Protein AF-A0A969X6Y1-F1 (afdb_monomer_lite)

Structure (mmCIF, N/CA/C/O backbone):
data_AF-A0A969X6Y1-F1
#
_entry.id   AF-A0A969X6Y1-F1
#
loop_
_atom_site.group_PDB
_atom_site.id
_atom_site.type_symbol
_atom_site.label_atom_id
_atom_site.label_alt_id
_atom_site.label_comp_id
_atom_site.label_asym_id
_atom_site.label_entity_id
_atom_site.label_seq_id
_atom_site.pdbx_PDB_ins_code
_atom_site.Cartn_x
_atom_site.Cartn_y
_atom_site.Cartn_z
_atom_site.occupancy
_atom_site.B_iso_or_equiv
_atom_site.auth_seq_id
_atom_site.auth_comp_id
_atom_site.auth_asym_id
_atom_site.auth_atom_id
_atom_site.pdbx_PDB_model_num
ATOM 1 N N . MET A 1 1 ? -9.456 4.196 37.568 1.00 66.25 1 MET A N 1
ATOM 2 C CA . MET A 1 1 ? -10.416 4.168 36.440 1.00 66.25 1 MET A CA 1
ATOM 3 C C . MET A 1 1 ? -9.654 4.450 35.156 1.00 66.25 1 MET A C 1
ATOM 5 O O . MET A 1 1 ? -9.086 5.529 35.035 1.00 66.25 1 MET A O 1
ATOM 9 N N . THR A 1 2 ? -9.570 3.490 34.239 1.00 82.75 2 THR A N 1
ATOM 10 C CA . THR A 1 2 ? -8.927 3.679 32.929 1.00 82.75 2 THR A CA 1
ATOM 11 C C . THR A 1 2 ? -9.915 4.337 31.959 1.00 82.75 2 THR A C 1
ATOM 13 O O . THR A 1 2 ? -11.101 4.008 31.952 1.00 82.75 2 THR A O 1
ATOM 16 N N . LYS A 1 3 ? -9.461 5.317 31.166 1.00 90.94 3 LYS A N 1
ATOM 17 C CA . LYS A 1 3 ? -10.311 5.968 30.153 1.00 90.94 3 LYS A CA 1
ATOM 18 C C . LYS A 1 3 ? -10.530 5.006 28.985 1.00 90.94 3 LYS A C 1
ATOM 20 O O . LYS A 1 3 ? -9.576 4.391 28.515 1.00 90.94 3 LYS A O 1
ATOM 25 N N . ARG A 1 4 ? -11.768 4.901 28.490 1.00 94.31 4 ARG A N 1
ATOM 26 C CA . ARG A 1 4 ? -12.043 4.148 27.259 1.00 94.31 4 ARG A CA 1
ATOM 27 C C . ARG A 1 4 ? -11.536 4.943 26.063 1.00 94.31 4 ARG A C 1
ATOM 29 O O . ARG A 1 4 ? -11.942 6.087 25.876 1.00 94.31 4 ARG A O 1
ATOM 36 N N . VAL A 1 5 ? -10.691 4.317 25.257 1.00 95.19 5 VAL A N 1
ATOM 37 C CA . VAL A 1 5 ? -10.186 4.870 23.999 1.00 95.19 5 VAL A CA 1
ATOM 38 C C . VAL A 1 5 ? -10.756 4.037 22.859 1.00 95.19 5 VAL A C 1
ATOM 40 O O . VAL A 1 5 ? -10.808 2.812 22.956 1.00 95.19 5 VAL A O 1
ATOM 43 N N . VAL A 1 6 ? -11.216 4.702 21.802 1.00 96.69 6 VAL A N 1
ATOM 44 C CA . VAL A 1 6 ? -11.789 4.066 20.609 1.00 96.69 6 VAL A CA 1
ATOM 45 C C . VAL A 1 6 ? -11.204 4.690 19.348 1.00 96.69 6 VAL A C 1
ATOM 47 O O . VAL A 1 6 ? -10.781 5.845 19.360 1.00 96.69 6 VAL A O 1
ATOM 50 N N . ILE A 1 7 ? -11.208 3.928 18.256 1.00 95.94 7 ILE A N 1
ATOM 51 C CA . ILE A 1 7 ? -10.823 4.409 16.927 1.00 95.94 7 ILE A CA 1
ATOM 52 C C . ILE A 1 7 ? -12.077 4.967 16.248 1.00 95.94 7 ILE A C 1
ATOM 54 O O . ILE A 1 7 ? -13.031 4.231 16.006 1.00 95.94 7 ILE A O 1
ATOM 58 N N . THR A 1 8 ? -12.084 6.265 15.949 1.00 96.69 8 THR A N 1
ATOM 59 C CA . THR A 1 8 ? -13.216 6.962 15.307 1.00 96.69 8 THR A CA 1
ATOM 60 C C . THR A 1 8 ? -13.051 7.130 13.796 1.00 96.69 8 THR A C 1
ATOM 62 O O . THR A 1 8 ? -14.011 7.468 13.105 1.00 96.69 8 THR A O 1
ATOM 65 N N . GLY A 1 9 ? -11.859 6.869 13.256 1.00 94.88 9 GLY A N 1
ATOM 66 C CA . GLY A 1 9 ? -11.569 7.010 11.833 1.00 94.88 9 GLY A CA 1
ATOM 67 C C . GLY A 1 9 ? -10.329 6.232 11.405 1.00 94.88 9 GLY A C 1
ATOM 68 O O . GLY A 1 9 ? -9.445 5.959 12.211 1.00 94.88 9 GLY A O 1
ATOM 69 N N . LEU A 1 10 ? -10.290 5.876 10.118 1.00 94.06 10 LEU A N 1
ATOM 70 C CA . LEU A 1 10 ? -9.176 5.191 9.468 1.00 94.06 10 LEU A CA 1
ATOM 71 C C . LEU A 1 10 ? -9.006 5.740 8.045 1.00 94.06 10 LEU A C 1
ATOM 73 O O . LEU A 1 10 ? -9.972 5.774 7.276 1.00 94.06 10 LEU A O 1
ATOM 77 N N . GLY A 1 11 ? -7.778 6.126 7.705 1.00 92.38 11 GLY A N 1
ATOM 78 C CA . GLY A 1 11 ? -7.332 6.450 6.351 1.00 92.38 11 GLY A CA 1
ATOM 79 C C . GLY A 1 11 ? -6.195 5.513 5.954 1.00 92.38 11 GLY A C 1
ATOM 80 O O . GLY A 1 11 ? -5.349 5.193 6.785 1.00 92.38 11 GLY A O 1
ATOM 81 N N . VAL A 1 12 ? -6.210 5.027 4.712 1.00 92.81 12 VAL A N 1
ATOM 82 C CA . VAL A 1 12 ? -5.255 4.024 4.221 1.00 92.81 12 VAL A CA 1
ATOM 83 C C . VAL A 1 12 ? -4.891 4.338 2.775 1.00 92.81 12 VAL A C 1
ATOM 85 O O . VAL A 1 12 ? -5.770 4.636 1.972 1.00 92.81 12 VAL A O 1
ATOM 88 N N . ILE A 1 13 ? -3.605 4.251 2.447 1.00 93.44 13 ILE A N 1
ATOM 89 C CA . ILE A 1 13 ? -3.065 4.340 1.088 1.00 93.44 13 ILE A CA 1
ATOM 90 C C . ILE A 1 13 ? -2.155 3.129 0.920 1.00 93.44 13 ILE A C 1
ATOM 92 O O . ILE A 1 13 ? -1.137 3.026 1.603 1.00 93.44 13 ILE A O 1
ATOM 96 N N . THR A 1 14 ? -2.549 2.181 0.072 1.00 94.75 14 THR A N 1
ATOM 97 C CA . THR A 1 14 ? -1.819 0.919 -0.111 1.00 94.75 14 THR A CA 1
ATOM 98 C C . THR A 1 14 ? -1.791 0.492 -1.578 1.00 94.75 14 THR A C 1
ATOM 100 O O . THR A 1 14 ? -2.649 0.916 -2.352 1.00 94.75 14 THR A O 1
ATOM 103 N N . PRO A 1 15 ? -0.860 -0.398 -1.964 1.00 95.25 15 PRO A N 1
ATOM 104 C CA . PRO A 1 15 ? -0.797 -0.966 -3.316 1.00 95.25 15 PRO A CA 1
ATOM 105 C C . PRO A 1 15 ? -2.052 -1.745 -3.735 1.00 95.25 15 PRO A C 1
ATOM 107 O O . PRO A 1 15 ? -2.280 -1.954 -4.920 1.00 95.25 15 PRO A O 1
ATOM 110 N N . ILE A 1 16 ? -2.872 -2.169 -2.768 1.00 95.50 16 ILE A N 1
ATOM 111 C CA . ILE A 1 16 ? -4.105 -2.943 -2.987 1.00 95.50 16 ILE A CA 1
ATOM 112 C C . ILE A 1 16 ? -5.380 -2.101 -2.813 1.00 95.50 16 ILE A C 1
ATOM 114 O O . ILE A 1 16 ? -6.483 -2.642 -2.787 1.00 95.50 16 ILE A O 1
ATOM 118 N N . GLY A 1 17 ? -5.247 -0.782 -2.649 1.00 93.50 17 GLY A N 1
ATOM 119 C CA . GLY A 1 17 ? -6.387 0.122 -2.537 1.00 93.50 17 GLY A CA 1
ATOM 120 C C . GLY A 1 17 ? -6.051 1.470 -1.902 1.00 93.50 17 GLY A C 1
ATOM 121 O O . GLY A 1 17 ? -5.325 1.553 -0.903 1.00 93.50 17 GLY A O 1
ATOM 122 N N . LEU A 1 18 ? -6.635 2.524 -2.471 1.00 93.19 18 LEU A N 1
ATOM 123 C CA . LEU A 1 18 ? -6.651 3.873 -1.915 1.00 93.19 18 LEU A CA 1
ATOM 124 C C . LEU A 1 18 ? -7.949 4.105 -1.152 1.00 93.19 18 LEU A C 1
ATOM 126 O O . LEU A 1 18 ? -9.022 4.074 -1.738 1.00 93.19 18 LEU A O 1
ATOM 130 N N . GLY A 1 19 ? -7.850 4.389 0.140 1.00 92.62 19 GLY A N 1
ATOM 131 C CA . GLY A 1 19 ? -9.007 4.549 1.006 1.00 92.62 19 GLY A CA 1
ATOM 132 C C . GLY A 1 19 ? -9.480 3.234 1.623 1.00 92.62 19 GLY A C 1
ATOM 133 O O . GLY A 1 19 ? -9.116 2.126 1.230 1.00 92.62 19 GLY A O 1
ATOM 134 N N . LYS A 1 20 ? -10.302 3.370 2.668 1.00 94.44 20 LYS A N 1
ATOM 135 C CA . LYS A 1 20 ? -10.739 2.249 3.511 1.00 94.44 20 LYS A CA 1
ATOM 136 C C . LYS A 1 20 ? -11.580 1.207 2.767 1.00 94.44 20 LYS A C 1
ATOM 138 O O . LYS A 1 20 ? -11.512 0.032 3.114 1.00 94.44 20 LYS A O 1
ATOM 143 N N . LYS A 1 21 ? -12.399 1.615 1.788 1.00 94.81 21 LYS A N 1
ATOM 144 C CA . LYS A 1 21 ? -13.329 0.706 1.095 1.00 94.81 21 LYS A CA 1
ATOM 145 C C . LYS A 1 21 ? -12.570 -0.180 0.113 1.00 94.81 21 LYS A C 1
ATOM 147 O O . LYS A 1 21 ? -12.765 -1.391 0.091 1.00 94.81 21 LYS A O 1
ATOM 152 N N . GLU A 1 22 ? -11.695 0.444 -0.655 1.00 94.75 22 GLU A N 1
ATOM 153 C CA . GLU A 1 22 ? -10.856 -0.134 -1.690 1.00 94.75 22 GLU A CA 1
ATOM 154 C C . GLU A 1 22 ? -9.842 -1.076 -1.055 1.00 94.75 22 GLU A C 1
ATOM 156 O O . GLU A 1 22 ? -9.780 -2.239 -1.439 1.00 94.75 22 GLU A O 1
ATOM 161 N N . PHE A 1 23 ? -9.152 -0.622 -0.003 1.00 95.19 23 PHE A N 1
ATOM 162 C CA . PHE A 1 23 ? -8.253 -1.462 0.786 1.00 95.19 23 PHE A CA 1
ATOM 163 C C . PHE A 1 23 ? -8.969 -2.698 1.345 1.00 95.19 23 PHE A C 1
ATOM 165 O O . PHE A 1 23 ? -8.484 -3.817 1.200 1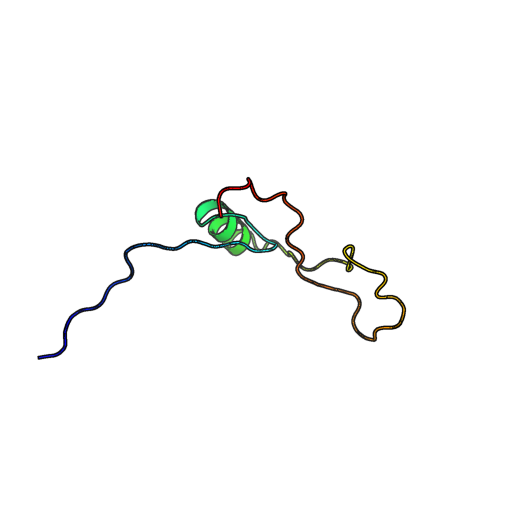.00 95.19 23 PHE A O 1
ATOM 172 N N . TRP A 1 24 ? -10.155 -2.522 1.940 1.00 96.88 24 TRP A N 1
ATOM 173 C CA . TRP A 1 24 ? -10.915 -3.644 2.495 1.00 96.88 24 TRP A CA 1
ATOM 174 C C . TRP A 1 24 ? -11.368 -4.637 1.422 1.00 96.88 24 TRP A C 1
ATOM 176 O O . TRP A 1 24 ? -11.337 -5.847 1.642 1.00 96.88 24 TRP A O 1
ATOM 186 N N . LYS A 1 25 ? -11.779 -4.145 0.250 1.00 97.44 25 LYS A N 1
ATOM 187 C CA . LYS A 1 25 ? -12.099 -4.998 -0.897 1.00 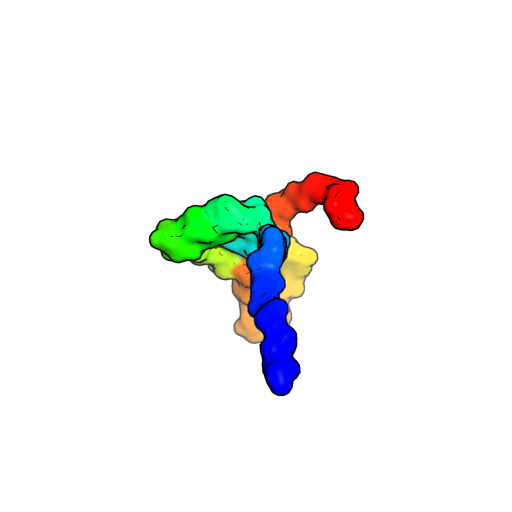97.44 25 LYS A CA 1
ATOM 188 C C . LYS A 1 25 ? -10.858 -5.760 -1.369 1.00 97.44 25 LYS A C 1
ATOM 190 O O . LYS A 1 25 ? -10.932 -6.974 -1.514 1.00 97.44 25 LYS A O 1
ATOM 195 N N . GLY A 1 26 ? -9.731 -5.070 -1.545 1.00 96.31 26 GLY A N 1
ATOM 196 C CA . GLY A 1 26 ? -8.471 -5.667 -1.985 1.00 96.31 26 GLY A CA 1
ATOM 197 C C . GLY A 1 26 ? -7.983 -6.772 -1.059 1.00 96.31 26 GLY A C 1
ATOM 198 O O . GLY A 1 26 ? -7.632 -7.851 -1.529 1.00 96.31 26 GLY A O 1
ATOM 199 N N . LEU A 1 27 ? -8.070 -6.549 0.253 1.00 96.62 27 LEU A N 1
ATOM 200 C CA . LEU A 1 27 ? -7.766 -7.568 1.255 1.00 96.62 27 LEU A CA 1
ATOM 201 C C . LEU A 1 27 ? -8.674 -8.796 1.140 1.00 96.62 27 LEU A C 1
ATOM 203 O O . LEU A 1 27 ? -8.177 -9.918 1.101 1.00 96.62 27 LEU A O 1
ATOM 207 N N . LYS A 1 28 ? -9.998 -8.598 1.094 1.00 98.12 28 LYS A N 1
ATOM 208 C CA . LYS A 1 28 ? -10.964 -9.709 1.039 1.00 98.12 28 LYS A CA 1
ATOM 209 C C . LYS A 1 28 ? -10.845 -10.541 -0.232 1.00 98.12 28 LYS A C 1
ATOM 211 O O . LYS A 1 28 ? -11.048 -11.747 -0.181 1.00 98.12 28 LYS A O 1
ATOM 216 N N . ASP A 1 29 ? -10.522 -9.896 -1.344 1.00 98.12 29 ASP A N 1
ATOM 217 C CA . ASP A 1 29 ? -10.389 -10.558 -2.639 1.00 98.12 29 ASP A CA 1
ATOM 218 C C . ASP A 1 29 ? -9.001 -11.196 -2.834 1.00 98.12 29 ASP A C 1
ATOM 220 O O . ASP A 1 29 ? -8.747 -11.790 -3.879 1.00 98.12 29 ASP A O 1
ATOM 224 N N . GLY A 1 30 ? -8.086 -11.058 -1.865 1.00 96.75 30 GLY A N 1
ATOM 225 C CA . GLY A 1 30 ? -6.721 -11.577 -1.974 1.00 96.75 30 GLY A CA 1
ATOM 226 C C . GLY A 1 30 ? -5.896 -10.881 -3.060 1.00 96.75 30 GLY A C 1
ATOM 227 O O . GLY A 1 30 ? -5.059 -11.516 -3.700 1.00 96.75 30 GLY A O 1
ATOM 228 N N . GLN A 1 31 ? -6.138 -9.589 -3.302 1.00 96.31 31 GLN A N 1
ATOM 229 C CA . GLN A 1 31 ? -5.393 -8.835 -4.308 1.00 96.31 31 GLN A CA 1
ATOM 230 C C . GLN A 1 31 ? -3.910 -8.769 -3.938 1.00 96.31 31 GLN A C 1
ATOM 232 O O . GLN A 1 31 ? -3.545 -8.388 -2.826 1.00 96.31 31 GLN A O 1
ATOM 237 N N . ASN A 1 32 ? -3.048 -9.108 -4.895 1.00 95.31 32 ASN A N 1
ATOM 238 C CA . ASN A 1 32 ? -1.607 -8.972 -4.749 1.00 95.31 32 ASN A CA 1
ATOM 239 C C . ASN A 1 32 ? -1.154 -7.617 -5.307 1.00 95.31 32 ASN A C 1
ATOM 241 O O . ASN A 1 32 ? -1.251 -7.376 -6.507 1.00 95.31 32 ASN A O 1
ATOM 245 N N . GLY A 1 33 ? -0.649 -6.747 -4.434 1.00 93.81 33 GLY A N 1
ATOM 246 C CA . GLY A 1 33 ? -0.102 -5.444 -4.819 1.00 93.81 33 GLY A CA 1
ATOM 247 C C . GLY A 1 33 ? 1.403 -5.444 -5.096 1.00 93.81 33 GLY A C 1
ATOM 248 O O . GLY A 1 33 ? 1.951 -4.389 -5.400 1.00 93.81 33 GLY A O 1
ATOM 249 N N . VAL A 1 34 ? 2.089 -6.582 -4.949 1.00 96.50 34 VAL A N 1
ATOM 250 C CA . VAL A 1 34 ? 3.537 -6.697 -5.166 1.00 96.50 34 VAL A CA 1
ATOM 251 C C . VAL A 1 34 ? 3.821 -6.932 -6.644 1.00 96.50 34 VAL A C 1
ATOM 253 O O . VAL A 1 34 ? 3.410 -7.939 -7.220 1.00 96.50 34 VAL A O 1
ATOM 256 N N . VAL A 1 35 ? 4.559 -6.006 -7.246 1.00 94.94 35 VAL A N 1
ATOM 257 C CA . VAL A 1 35 ? 4.894 -5.982 -8.675 1.00 94.94 35 VAL A CA 1
ATOM 258 C C . VAL A 1 35 ? 6.375 -5.653 -8.875 1.00 94.94 35 VAL A C 1
ATOM 260 O O . VAL A 1 35 ? 7.092 -5.370 -7.915 1.00 94.94 35 VAL A O 1
ATOM 263 N N . ARG A 1 36 ? 6.867 -5.705 -10.120 1.00 96.75 36 ARG A N 1
ATOM 264 C CA . ARG A 1 36 ? 8.223 -5.241 -10.453 1.00 96.75 36 ARG A CA 1
ATOM 265 C C . ARG A 1 36 ? 8.327 -3.740 -10.166 1.00 96.75 36 ARG A C 1
ATOM 267 O O . ARG A 1 36 ? 7.417 -3.001 -10.519 1.00 96.75 36 ARG A O 1
ATOM 274 N N . ILE A 1 37 ? 9.430 -3.313 -9.550 1.00 96.69 37 ILE A N 1
ATOM 275 C CA . ILE A 1 37 ? 9.700 -1.894 -9.269 1.00 96.69 37 ILE A CA 1
ATOM 276 C C . ILE A 1 37 ? 9.668 -1.091 -10.578 1.00 96.69 37 ILE A C 1
ATOM 278 O O . ILE A 1 37 ? 10.360 -1.459 -11.530 1.00 96.69 37 ILE A O 1
ATOM 282 N N . THR A 1 38 ? 8.892 -0.006 -10.610 1.00 94.69 38 THR A N 1
ATOM 283 C CA . THR A 1 38 ? 8.772 0.905 -11.764 1.00 94.69 38 THR A CA 1
ATOM 284 C C . THR A 1 38 ? 9.255 2.321 -11.465 1.00 94.69 38 THR A C 1
ATOM 286 O O . THR A 1 38 ? 9.509 3.091 -12.391 1.00 94.69 38 THR A O 1
ATOM 289 N N . ARG A 1 39 ? 9.424 2.684 -10.186 1.00 92.88 39 ARG A N 1
ATOM 290 C CA . ARG A 1 39 ? 9.828 4.047 -9.801 1.00 92.88 39 ARG A CA 1
ATOM 291 C C . ARG A 1 39 ? 11.300 4.378 -10.035 1.00 92.88 39 ARG A C 1
ATOM 293 O O . ARG A 1 39 ? 11.652 5.554 -10.039 1.00 92.88 39 ARG A O 1
ATOM 300 N N . PHE A 1 40 ? 12.152 3.372 -10.201 1.00 94.81 40 PHE A N 1
ATOM 301 C CA . PHE A 1 40 ? 13.575 3.529 -10.505 1.00 94.81 40 PHE A CA 1
ATOM 302 C C . PHE A 1 40 ? 14.138 2.247 -11.133 1.00 94.81 40 PHE A C 1
ATOM 304 O O . PHE A 1 40 ? 13.504 1.191 -11.075 1.00 94.81 40 PHE A O 1
ATOM 311 N N . ASP A 1 41 ? 15.344 2.327 -11.704 1.00 96.56 41 ASP A N 1
ATOM 312 C 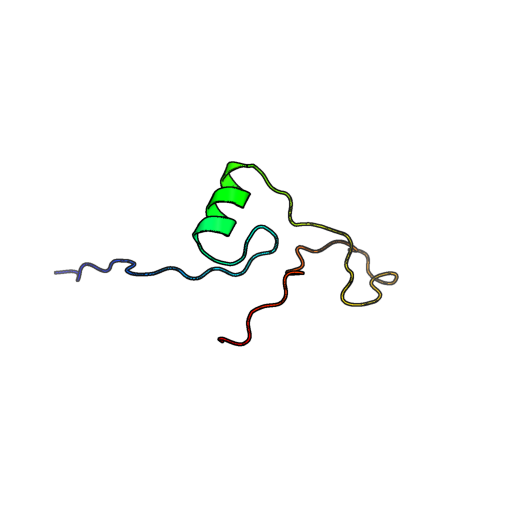CA . ASP A 1 41 ? 16.052 1.141 -12.191 1.00 96.56 41 ASP A CA 1
ATOM 313 C C . ASP A 1 41 ? 16.590 0.312 -11.017 1.00 96.56 41 ASP A C 1
ATOM 315 O O . ASP A 1 41 ? 17.574 0.667 -10.367 1.00 96.56 41 ASP A O 1
ATOM 319 N N . ALA A 1 42 ? 15.919 -0.806 -10.747 1.00 97.38 42 ALA A N 1
ATOM 320 C CA . ALA A 1 42 ? 16.293 -1.736 -9.691 1.00 97.38 42 ALA A CA 1
ATOM 321 C C . ALA A 1 42 ? 17.205 -2.888 -10.171 1.00 97.38 42 ALA A C 1
ATOM 323 O O . ALA A 1 42 ? 17.355 -3.875 -9.452 1.00 97.38 42 ALA A O 1
ATOM 324 N N . SER A 1 43 ? 17.775 -2.826 -11.381 1.00 97.69 43 SER A N 1
ATOM 325 C CA . SER A 1 43 ? 18.571 -3.917 -11.976 1.00 97.69 43 SER A CA 1
ATOM 326 C C . SER A 1 43 ? 19.786 -4.337 -11.140 1.00 97.69 43 SER A C 1
ATOM 328 O O . SER A 1 43 ? 20.112 -5.522 -11.090 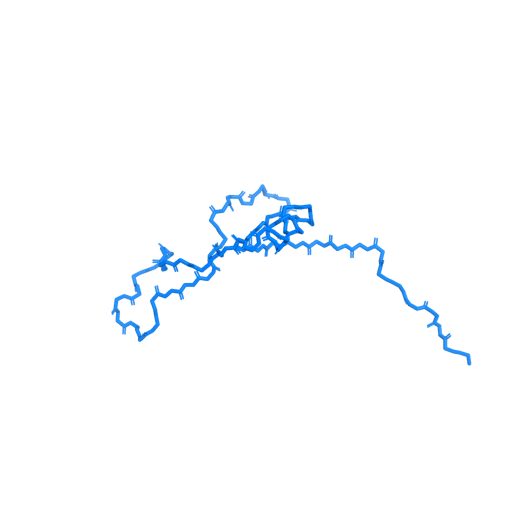1.00 97.69 43 SER A O 1
ATOM 330 N N . SER A 1 44 ? 20.417 -3.394 -10.440 1.00 98.00 44 SER A N 1
ATOM 331 C CA . SER A 1 44 ? 21.590 -3.633 -9.590 1.00 98.00 44 SER A CA 1
ATOM 332 C C . SER A 1 44 ? 21.257 -4.164 -8.192 1.00 98.00 44 SER A C 1
ATOM 334 O O . SER A 1 44 ? 22.168 -4.495 -7.431 1.00 98.00 44 SER A O 1
ATOM 336 N N . PHE A 1 45 ? 19.974 -4.259 -7.832 1.00 97.69 45 PHE A N 1
ATOM 337 C CA . PHE A 1 45 ? 19.545 -4.666 -6.499 1.00 97.69 45 PHE A CA 1
ATOM 338 C C . PHE A 1 45 ? 19.156 -6.151 -6.454 1.00 97.69 45 PHE A C 1
ATOM 340 O O . PHE A 1 45 ? 18.554 -6.670 -7.400 1.00 97.69 45 PHE A O 1
ATOM 347 N N . PRO A 1 46 ? 19.435 -6.843 -5.331 1.00 97.62 46 PRO A N 1
ATOM 348 C CA . PRO A 1 46 ? 19.057 -8.245 -5.155 1.00 97.62 46 PRO A CA 1
ATOM 349 C C . PRO A 1 46 ? 17.536 -8.448 -5.070 1.00 97.62 46 PRO A C 1
ATOM 351 O O . PRO A 1 46 ? 17.040 -9.504 -5.450 1.00 97.62 46 PRO A O 1
ATOM 354 N N . SER A 1 47 ? 16.785 -7.445 -4.597 1.00 97.69 47 SER A N 1
ATOM 355 C CA . SER A 1 47 ? 15.320 -7.432 -4.653 1.00 97.69 47 SER A CA 1
ATOM 356 C C . SER A 1 47 ? 14.842 -6.458 -5.718 1.00 97.69 47 SER A C 1
ATOM 358 O O . SER A 1 47 ? 15.314 -5.328 -5.815 1.00 97.69 47 SER A O 1
ATOM 360 N N . GLN A 1 48 ? 13.877 -6.916 -6.504 1.00 98.12 48 GLN A N 1
ATOM 361 C CA . GLN A 1 48 ? 13.420 -6.264 -7.726 1.00 98.12 48 GLN A CA 1
ATOM 362 C C . GLN A 1 48 ? 11.900 -6.037 -7.740 1.00 98.12 48 GLN A C 1
ATOM 364 O O . GLN A 1 48 ? 11.338 -5.522 -8.710 1.00 98.12 48 GLN A O 1
ATOM 369 N N . ILE A 1 49 ? 11.225 -6.399 -6.655 1.00 97.50 49 ILE A N 1
ATOM 370 C CA . ILE A 1 49 ? 9.777 -6.303 -6.504 1.00 97.50 49 ILE A CA 1
ATOM 371 C C . ILE A 1 49 ? 9.424 -5.395 -5.328 1.00 97.50 49 ILE A C 1
ATOM 373 O O . ILE A 1 49 ? 10.152 -5.341 -4.337 1.00 97.50 49 ILE A O 1
ATOM 377 N N . ALA A 1 50 ? 8.304 -4.688 -5.437 1.00 96.69 50 ALA A N 1
ATOM 378 C CA . ALA A 1 50 ? 7.775 -3.825 -4.393 1.00 96.69 50 ALA A CA 1
ATOM 379 C C . ALA A 1 50 ? 6.248 -3.730 -4.483 1.00 96.69 50 ALA A C 1
ATOM 381 O O . ALA A 1 50 ? 5.651 -3.917 -5.542 1.00 96.69 50 ALA A O 1
ATOM 382 N N . GLY A 1 51 ? 5.615 -3.412 -3.356 1.00 95.81 51 GLY A N 1
ATOM 383 C CA . GLY A 1 51 ? 4.232 -2.957 -3.340 1.00 95.81 51 GLY A CA 1
ATOM 384 C C . GLY A 1 51 ? 4.178 -1.463 -3.641 1.00 95.81 51 GLY A C 1
ATOM 385 O O . GLY A 1 51 ? 4.290 -0.657 -2.719 1.00 95.81 51 GLY A O 1
ATOM 386 N N . GLU A 1 52 ? 4.037 -1.085 -4.909 1.00 94.25 52 GLU A N 1
ATOM 387 C CA . GLU A 1 52 ? 3.989 0.323 -5.316 1.00 94.25 52 GLU A CA 1
ATOM 3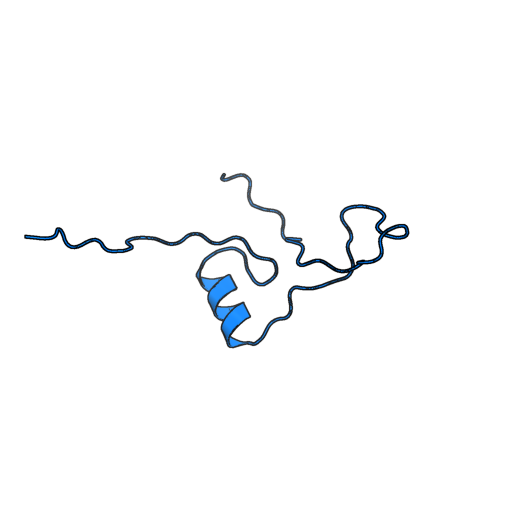88 C C . GLU A 1 52 ? 2.552 0.863 -5.318 1.00 94.25 52 GLU A C 1
ATOM 390 O O . GLU A 1 52 ? 1.612 0.212 -5.772 1.00 94.25 52 GLU A O 1
ATOM 395 N N . VAL A 1 53 ? 2.369 2.093 -4.834 1.00 92.50 53 VAL A N 1
ATOM 396 C CA . VAL A 1 53 ? 1.108 2.826 -5.008 1.00 92.50 53 VAL A CA 1
ATOM 397 C C . VAL A 1 53 ? 1.165 3.537 -6.357 1.00 92.50 53 VAL A C 1
ATOM 399 O O . VAL A 1 53 ? 1.794 4.589 -6.487 1.00 92.50 53 VAL A O 1
ATOM 402 N N . ASN A 1 54 ? 0.532 2.940 -7.364 1.00 80.94 54 ASN A N 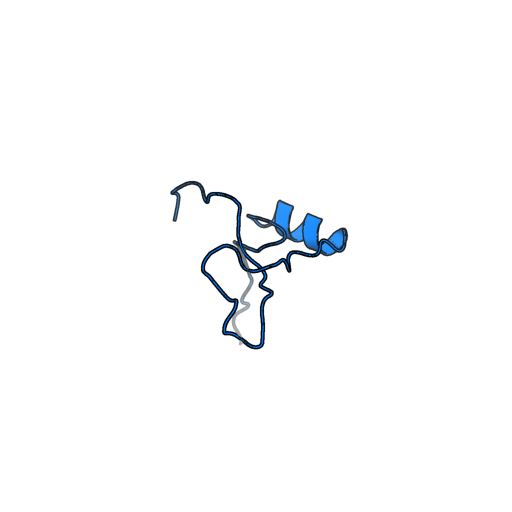1
ATOM 403 C CA . ASN A 1 54 ? 0.576 3.431 -8.749 1.00 80.94 54 ASN A CA 1
ATOM 404 C C . ASN A 1 54 ? -0.600 4.341 -9.118 1.00 80.94 54 ASN A C 1
ATOM 406 O O . ASN A 1 54 ? -0.574 5.005 -10.149 1.00 80.94 54 ASN A O 1
ATOM 410 N N . GLN A 1 55 ? -1.632 4.393 -8.276 1.00 73.88 55 GLN A N 1
ATOM 411 C CA . GLN A 1 55 ? -2.745 5.314 -8.461 1.00 73.88 55 GLN A CA 1
ATOM 412 C C . GLN A 1 55 ? -2.309 6.731 -8.074 1.00 73.88 55 GLN A C 1
ATOM 414 O O . GLN A 1 55 ? -1.766 6.947 -6.988 1.00 73.88 55 GLN A O 1
ATOM 419 N N . THR A 1 56 ? -2.550 7.695 -8.964 1.00 67.31 56 THR A N 1
ATOM 420 C CA . THR A 1 56 ? -2.350 9.114 -8.668 1.00 67.31 56 THR A CA 1
ATOM 421 C C . THR A 1 56 ? -3.217 9.487 -7.474 1.00 67.31 56 THR A C 1
ATOM 423 O O . THR A 1 56 ? -4.443 9.380 -7.527 1.00 67.31 56 THR A O 1
ATOM 426 N N . LEU A 1 57 ? -2.579 9.914 -6.387 1.00 64.44 57 LEU A N 1
ATOM 427 C CA . LEU A 1 57 ? -3.298 10.472 -5.256 1.00 64.44 57 LEU A CA 1
ATOM 428 C C . LEU A 1 57 ? -3.942 11.785 -5.722 1.00 64.44 57 LEU A C 1
ATOM 430 O O . LEU A 1 57 ? -3.222 12.642 -6.245 1.00 64.44 57 LEU A O 1
ATOM 434 N N . PRO A 1 58 ? -5.263 11.986 -5.558 1.00 55.84 58 PRO A N 1
ATOM 435 C CA . PRO A 1 58 ? -5.797 13.335 -5.636 1.00 55.84 58 PRO A CA 1
ATOM 436 C C . PRO A 1 58 ? -5.045 14.169 -4.593 1.00 55.84 58 PRO A C 1
ATOM 438 O O . PRO A 1 58 ? -4.789 13.681 -3.494 1.00 55.84 58 PRO A O 1
ATOM 441 N N . CYS A 1 59 ? -4.644 15.383 -4.968 1.00 50.78 59 CYS A N 1
ATOM 442 C CA . CYS A 1 59 ? -3.769 16.294 -4.219 1.00 50.78 59 CYS A CA 1
ATOM 443 C C . CYS A 1 59 ? -4.392 16.821 -2.899 1.00 50.78 59 CYS A C 1
ATOM 445 O O . CYS A 1 59 ? -4.394 18.018 -2.644 1.00 50.78 59 CYS A O 1
ATOM 447 N N . ILE A 1 60 ? -4.985 15.948 -2.085 1.00 49.03 60 ILE A N 1
ATOM 448 C CA . ILE A 1 60 ? -5.756 16.269 -0.877 1.00 49.03 60 ILE A CA 1
ATOM 449 C C . ILE A 1 60 ? -5.081 15.676 0.378 1.00 49.03 60 ILE A C 1
ATOM 451 O O . ILE A 1 60 ? -5.749 15.328 1.351 1.00 49.03 60 ILE A O 1
ATOM 455 N N . LEU A 1 61 ? -3.752 15.549 0.348 1.00 49.69 61 LEU A N 1
ATOM 456 C CA . LEU A 1 61 ? -2.922 15.528 1.554 1.00 49.69 61 LEU A CA 1
ATOM 457 C C . LEU A 1 61 ? -2.197 16.866 1.664 1.00 49.69 61 LEU A C 1
ATOM 459 O O . LEU A 1 61 ? -1.697 17.325 0.613 1.00 49.69 61 LEU A O 1
#

Radius of gyration: 16.34 Å; chains: 1; bounding box: 35×28×49 Å

pLDDT: mean 90.37, std 12.7, range [49.03, 98.12]

Secondary structure (DSSP, 8-state):
-PPP--------EETTEESHHHHHHHHHTT---EEE--SS--TTSS--EEE---SPPPS--

Foldseek 3Di:
DDDDDDDPDDFDQWLQDGGDVSNVVSVVVVPDQKDFDDPDPCVVPPDGIDNDRPDDDDPPD

Sequence (61 aa):
MTKRVVITGLGVITPIGLGKKEFWKGLKDGQNGVVRITRFDASSFPSQIAGEVNQTLPCIL